Protein AF-A0A5A8AIT2-F1 (afdb_monomer)

Secondary structure (DSSP, 8-state):
------------------------------------PPTT-S-EEEEEEETTEEEEEEEEEEEEETTEEEEEEEEEEEETTEEEEEEEEEEEEEE-TTS-EEEEEETT----HHHHS-HHHHHHHHHHHHHHHHHHHHHTSPPPTTTTSSSS--

Foldseek 3Di:
DDDDDDDDDDPPDDPPPPPPPPPDPPPCLPDPPDPWDAFQDQDKDKDAPDDQKIKIWGWGTWDDRPQKIKTKTFIFITGNNHTPDTDIWIKIFGADPVQQTDFIDTPPDPDTCCPPPDPRSNVVVRVSSVSNVVVVVVVPDDPDPVVVPPPPDD

Sequence (154 aa):
MKKYITGCLLIIIGCFNTPLRSMNKNNDWRIMVGKEGIAGGYGSFVLSCGSGCAISYTAEKVQRSLPRITVTFKVEMYLDGQLSDTYYETYVFSYDTAGRIRNIYPKGKSEDVLKNGLPATQKSFRDFADELVKKDKNSRKPPNQNDLKSKNSF

Structure (mmCIF, N/CA/C/O backbone):
data_AF-A0A5A8AIT2-F1
#
_entry.id   AF-A0A5A8AIT2-F1
#
loop_
_atom_site.group_PDB
_atom_site.id
_atom_site.type_symbol
_atom_site.label_atom_id
_atom_site.label_alt_id
_atom_site.label_comp_id
_atom_site.label_asym_id
_atom_site.label_entity_id
_atom_site.label_seq_id
_atom_site.pdbx_PDB_ins_code
_atom_site.Cartn_x
_atom_site.Cartn_y
_atom_site.Cartn_z
_atom_site.occupancy
_atom_site.B_iso_or_equiv
_atom_site.auth_seq_id
_atom_site.auth_comp_id
_atom_site.auth_asym_id
_atom_site.auth_atom_id
_atom_site.pdbx_PDB_model_num
ATOM 1 N N . MET A 1 1 ? -76.410 18.737 41.632 1.00 43.62 1 MET A N 1
ATOM 2 C CA . MET A 1 1 ? -76.822 17.642 40.726 1.00 43.62 1 MET A CA 1
ATOM 3 C C . MET A 1 1 ? -75.700 17.336 39.745 1.00 43.62 1 MET A C 1
ATOM 5 O O . MET A 1 1 ? -75.408 18.187 38.920 1.00 43.62 1 MET A O 1
ATOM 9 N N . LYS A 1 2 ? -75.096 16.148 39.880 1.00 43.09 2 LYS A N 1
ATOM 10 C CA . LYS A 1 2 ? -74.491 15.250 38.868 1.00 43.09 2 LYS A CA 1
ATOM 11 C C . LYS A 1 2 ? -73.334 14.483 39.523 1.00 43.09 2 LYS A C 1
ATOM 13 O O . LYS A 1 2 ? -72.384 15.071 40.022 1.00 43.09 2 LYS A O 1
ATOM 18 N N . LYS A 1 3 ? -73.532 13.166 39.593 1.00 45.72 3 LYS A N 1
ATOM 19 C CA . LYS A 1 3 ? -72.671 12.125 40.163 1.00 45.72 3 LYS A CA 1
ATOM 20 C C . LYS A 1 3 ? -71.793 11.546 39.046 1.00 45.72 3 LYS A C 1
ATOM 22 O O . LYS A 1 3 ? -72.334 11.324 37.971 1.00 45.72 3 LYS A O 1
ATOM 27 N N . TYR A 1 4 ? -70.536 11.215 39.340 1.00 47.69 4 TYR A N 1
ATOM 28 C CA . TYR A 1 4 ? -69.700 10.205 38.659 1.00 47.69 4 TYR A CA 1
ATOM 29 C C . TYR A 1 4 ? -68.707 9.726 39.740 1.00 47.69 4 TYR A C 1
ATOM 31 O O . TYR A 1 4 ? -67.972 10.550 40.268 1.00 47.69 4 TYR A O 1
ATOM 39 N N . ILE A 1 5 ? -68.830 8.559 40.384 1.00 51.38 5 ILE A N 1
ATOM 40 C CA . ILE A 1 5 ? -68.778 7.148 39.944 1.00 51.38 5 ILE A CA 1
ATOM 41 C C . ILE A 1 5 ? -67.437 6.775 39.292 1.00 51.38 5 ILE A C 1
ATOM 43 O O . ILE A 1 5 ? -67.241 6.949 38.098 1.00 51.38 5 ILE A O 1
ATOM 47 N N . THR A 1 6 ? -66.572 6.238 40.160 1.00 48.91 6 THR A N 1
ATOM 48 C CA . THR A 1 6 ? -65.880 4.943 40.047 1.00 48.91 6 THR A CA 1
ATOM 49 C C . THR A 1 6 ? -64.960 4.704 38.854 1.00 48.91 6 THR A C 1
ATOM 51 O O . THR A 1 6 ? -65.398 4.543 37.722 1.00 48.91 6 THR A O 1
ATOM 54 N N . GLY A 1 7 ? -63.677 4.508 39.164 1.00 46.47 7 GLY A N 1
ATOM 55 C CA . GLY A 1 7 ? -62.717 3.936 38.227 1.00 46.47 7 GLY A CA 1
ATOM 56 C C . GLY A 1 7 ? -61.301 3.870 38.777 1.00 46.47 7 GLY A C 1
ATOM 57 O O . GLY A 1 7 ? -60.386 4.415 38.175 1.00 46.47 7 GLY A O 1
ATOM 58 N N . CYS A 1 8 ? -61.113 3.236 39.936 1.00 48.12 8 CYS A N 1
ATOM 59 C CA . CYS A 1 8 ? -59.790 2.807 40.371 1.00 48.12 8 CYS A CA 1
ATOM 60 C C . CYS A 1 8 ? -59.394 1.591 39.521 1.00 48.12 8 CYS A C 1
ATOM 62 O O . CYS A 1 8 ? -60.012 0.537 39.647 1.00 48.12 8 CYS A O 1
ATOM 64 N N . LEU A 1 9 ? -58.378 1.722 38.670 1.00 47.19 9 LEU A N 1
ATOM 65 C CA . LEU A 1 9 ? -57.562 0.576 38.289 1.00 47.19 9 LEU A CA 1
ATOM 66 C C . LEU A 1 9 ? -56.102 1.012 38.207 1.00 47.19 9 LEU A C 1
ATOM 68 O O . LEU A 1 9 ? -55.608 1.516 37.202 1.00 47.19 9 LEU A O 1
ATOM 72 N N . LEU A 1 10 ? -55.439 0.820 39.342 1.00 44.62 10 LEU A N 1
ATOM 73 C CA . LEU A 1 10 ? -53.999 0.716 39.473 1.00 44.62 10 LEU A CA 1
ATOM 74 C C . LEU A 1 10 ? -53.503 -0.416 38.562 1.00 44.62 10 LEU A C 1
ATOM 76 O O . LEU A 1 10 ? -53.581 -1.584 38.933 1.00 44.62 10 LEU A O 1
ATOM 80 N N . ILE A 1 11 ? -52.964 -0.084 37.389 1.00 51.22 11 ILE A N 1
ATOM 81 C CA . ILE A 1 11 ? -52.030 -0.979 36.698 1.00 51.22 11 ILE A CA 1
ATOM 82 C C . ILE A 1 11 ? -50.632 -0.577 37.157 1.00 51.22 11 ILE A C 1
ATOM 84 O O . ILE A 1 11 ? -49.919 0.190 36.516 1.00 51.22 11 ILE A O 1
ATOM 88 N N . ILE A 1 12 ? -50.270 -1.079 38.335 1.00 49.84 12 ILE A N 1
ATOM 89 C CA . ILE A 1 12 ? -48.879 -1.246 38.735 1.00 49.84 12 ILE A CA 1
ATOM 90 C C . ILE A 1 12 ? -48.479 -2.600 38.158 1.00 49.84 12 ILE A C 1
ATOM 92 O O . ILE A 1 12 ? -48.890 -3.608 38.707 1.00 49.84 12 ILE A O 1
ATOM 96 N N . ILE A 1 13 ? -47.736 -2.634 37.053 1.00 57.59 13 ILE A N 1
ATOM 97 C CA . ILE A 1 13 ? -46.772 -3.698 36.729 1.00 57.59 13 ILE A CA 1
ATOM 98 C C . ILE A 1 13 ? -45.744 -3.077 35.774 1.00 57.59 13 ILE A C 1
ATOM 100 O O . ILE A 1 13 ? -46.000 -2.856 34.595 1.00 57.59 13 ILE A O 1
ATOM 104 N N . GLY A 1 14 ? -44.567 -2.801 36.334 1.00 44.53 14 GLY A N 1
ATOM 105 C CA . GLY A 1 14 ? -43.286 -3.016 35.671 1.00 44.53 14 GLY A CA 1
ATOM 106 C C . GLY A 1 14 ? -42.876 -2.045 34.568 1.00 44.53 14 GLY A C 1
ATOM 107 O O . GLY A 1 14 ? -42.824 -2.426 33.402 1.00 44.53 14 GLY A O 1
ATOM 108 N N . CYS A 1 15 ? -42.342 -0.880 34.954 1.00 36.72 15 CYS A N 1
ATOM 109 C CA . CYS A 1 15 ? -41.124 -0.409 34.292 1.00 36.72 15 CYS A CA 1
ATOM 110 C C . CYS A 1 15 ? -40.063 -1.498 34.494 1.00 36.72 15 CYS A C 1
ATOM 112 O O . CYS A 1 15 ? -39.424 -1.562 35.546 1.00 36.72 15 CYS A O 1
ATOM 114 N N . PHE A 1 16 ? -39.913 -2.391 33.514 1.00 39.69 16 PHE A N 1
ATOM 115 C CA . PHE A 1 16 ? -38.754 -3.266 33.425 1.00 39.69 16 PHE A CA 1
ATOM 116 C C . PHE A 1 16 ? -37.538 -2.371 33.167 1.00 39.69 16 PHE A C 1
ATOM 118 O O . PHE A 1 16 ? -37.131 -2.117 32.036 1.00 39.69 16 PHE A O 1
ATOM 125 N N . ASN A 1 17 ? -36.969 -1.875 34.264 1.00 45.34 17 ASN A N 1
ATOM 126 C CA . ASN A 1 17 ? -35.583 -1.458 34.355 1.00 45.34 17 ASN A CA 1
ATOM 127 C C . ASN A 1 17 ? -34.718 -2.701 34.129 1.00 45.34 17 ASN A C 1
ATOM 129 O O . ASN A 1 17 ? -34.140 -3.261 35.056 1.00 45.34 17 ASN A O 1
ATOM 133 N N . THR A 1 18 ? -34.619 -3.148 32.880 1.00 50.72 18 THR A N 1
ATOM 134 C CA . THR A 1 18 ? -33.375 -3.773 32.460 1.00 50.72 18 THR A CA 1
ATOM 135 C C . THR A 1 18 ? -32.378 -2.633 32.312 1.00 50.72 18 THR A C 1
ATOM 137 O O . THR A 1 18 ? -32.604 -1.763 31.462 1.00 50.72 18 THR A O 1
ATOM 140 N N . PRO A 1 19 ? -31.277 -2.585 33.081 1.00 42.81 19 PRO A N 1
ATOM 141 C CA . PRO A 1 19 ? -30.144 -1.811 32.618 1.00 42.81 19 PRO A CA 1
ATOM 142 C C . PRO A 1 19 ? -29.846 -2.301 31.203 1.00 42.81 19 PRO A C 1
ATOM 144 O O . PRO A 1 19 ? -29.722 -3.509 30.978 1.00 42.81 19 PRO A O 1
ATOM 147 N N . LEU A 1 20 ? -29.777 -1.361 30.255 1.00 31.14 20 LEU A N 1
ATOM 148 C CA . LEU A 1 20 ? -29.028 -1.528 29.018 1.00 31.14 20 LEU A CA 1
ATOM 149 C C . LEU A 1 20 ? -27.768 -2.286 29.414 1.00 31.14 20 LEU A C 1
ATOM 151 O O . LEU A 1 20 ? -26.896 -1.732 30.089 1.00 31.14 20 LEU A O 1
ATOM 155 N N . ARG A 1 21 ? -27.717 -3.580 29.083 1.00 30.28 21 ARG A N 1
ATOM 156 C CA . ARG A 1 21 ? -26.515 -4.372 29.256 1.00 30.28 21 ARG A CA 1
ATOM 157 C C . ARG A 1 21 ? -25.546 -3.758 28.271 1.00 30.28 21 ARG A C 1
ATOM 159 O O . ARG A 1 21 ? -25.551 -4.080 27.089 1.00 30.28 21 ARG A O 1
ATOM 166 N N . SER A 1 22 ? -24.805 -2.782 28.785 1.00 28.95 22 SER A N 1
ATOM 167 C CA . SER A 1 22 ? -23.614 -2.213 28.205 1.00 28.95 22 SER A CA 1
ATOM 168 C C . SER A 1 22 ? -22.789 -3.403 27.749 1.00 28.95 22 SER A C 1
ATOM 170 O O . SER A 1 22 ? -22.204 -4.127 28.557 1.00 28.95 22 SER A O 1
ATOM 172 N N . MET A 1 23 ? -22.844 -3.688 26.449 1.00 31.12 23 MET A N 1
ATOM 173 C CA . MET A 1 23 ? -21.856 -4.543 25.831 1.00 31.12 23 MET A CA 1
ATOM 174 C C . MET A 1 23 ? -20.545 -3.792 25.998 1.00 31.12 23 MET A C 1
ATOM 176 O O . MET A 1 23 ? -20.321 -2.759 25.371 1.00 31.12 23 MET A O 1
ATOM 180 N N . ASN A 1 24 ? -19.780 -4.297 26.960 1.00 36.94 24 ASN A N 1
ATOM 181 C CA . ASN A 1 24 ? -18.419 -3.968 27.329 1.00 36.94 24 ASN A CA 1
ATOM 182 C C . ASN A 1 24 ? -17.664 -3.248 26.198 1.00 36.94 24 ASN A C 1
ATOM 184 O O . ASN A 1 24 ? -17.131 -3.874 25.284 1.00 36.94 24 ASN A O 1
ATOM 188 N N . LYS A 1 25 ? -17.646 -1.912 26.264 1.00 40.50 25 LYS A N 1
ATOM 189 C CA . LYS A 1 25 ? -16.830 -1.047 25.410 1.00 40.50 25 LYS A CA 1
ATOM 190 C C . LYS A 1 25 ? -15.410 -0.975 25.971 1.00 40.50 25 LYS A C 1
ATOM 192 O O . LYS A 1 25 ? -14.944 0.108 26.293 1.00 40.50 25 LYS A O 1
ATOM 197 N N . ASN A 1 26 ? -14.718 -2.106 26.053 1.00 42.75 26 ASN A N 1
ATOM 198 C CA . ASN A 1 26 ? -13.286 -2.125 26.348 1.00 42.75 26 ASN A CA 1
ATOM 199 C C . ASN A 1 26 ? -12.507 -2.640 25.138 1.00 42.75 26 ASN A C 1
ATOM 201 O O . ASN A 1 26 ? -11.753 -3.604 25.219 1.00 42.75 26 ASN A O 1
ATOM 205 N N . ASN A 1 27 ? -12.663 -1.946 24.011 1.00 54.91 27 ASN A N 1
ATOM 206 C CA . ASN A 1 27 ? -11.589 -1.863 23.030 1.00 54.91 27 ASN A CA 1
ATOM 207 C C . ASN A 1 27 ? -11.125 -0.414 23.104 1.00 54.91 27 ASN A C 1
ATOM 209 O O . ASN A 1 27 ? -11.524 0.417 22.288 1.00 54.91 27 ASN A O 1
ATOM 213 N N . ASP A 1 28 ? -10.363 -0.085 24.141 1.00 38.53 28 ASP A N 1
ATOM 214 C CA . ASP A 1 28 ? -9.676 1.193 24.161 1.00 38.53 28 ASP A CA 1
ATOM 215 C C . ASP A 1 28 ? -8.550 1.131 23.120 1.00 38.53 28 ASP A C 1
ATOM 217 O O . ASP A 1 28 ? -7.467 0.602 23.349 1.00 38.53 28 ASP A O 1
ATOM 221 N N . TRP A 1 29 ? -8.866 1.566 21.901 1.00 47.56 29 TRP A N 1
ATOM 222 C CA . TRP A 1 29 ? -7.920 1.713 20.794 1.00 47.56 29 TRP A CA 1
ATOM 223 C C . TRP A 1 29 ? -7.163 3.045 20.878 1.00 47.56 29 TRP A C 1
ATOM 225 O O . TRP A 1 29 ? -6.344 3.353 20.009 1.00 47.56 29 TRP A O 1
ATOM 235 N N . ARG A 1 30 ? -7.416 3.847 21.920 1.00 35.66 30 ARG A N 1
ATOM 236 C CA . ARG A 1 30 ? -6.788 5.146 22.131 1.00 35.66 30 ARG A CA 1
ATOM 237 C C . ARG A 1 30 ? -5.587 4.957 23.045 1.00 35.66 30 ARG A C 1
ATOM 239 O O . ARG A 1 30 ? -5.662 5.249 24.221 1.00 35.66 30 ARG A O 1
ATOM 246 N N . ILE A 1 31 ? -4.500 4.441 22.476 1.00 41.34 31 ILE A N 1
ATOM 247 C CA . ILE A 1 31 ? -3.085 4.773 22.742 1.00 41.34 31 ILE A CA 1
ATOM 248 C C . ILE A 1 31 ? -2.265 3.690 22.023 1.00 41.34 31 ILE A C 1
ATOM 250 O O . ILE A 1 31 ? -1.835 2.689 22.581 1.00 41.34 31 ILE A O 1
ATOM 254 N N . MET A 1 32 ? -2.058 3.879 20.723 1.00 40.56 32 MET A N 1
ATOM 255 C CA . MET A 1 32 ? -0.874 3.350 20.046 1.00 40.56 32 MET A CA 1
ATOM 256 C C . MET A 1 32 ? -0.229 4.525 19.325 1.00 40.56 32 MET A C 1
ATOM 258 O O . MET A 1 32 ? -0.339 4.695 18.113 1.00 40.56 32 MET A O 1
ATOM 262 N N . VAL A 1 33 ? 0.375 5.406 20.121 1.00 42.19 33 VAL A N 1
ATOM 263 C CA . VAL A 1 33 ? 1.270 6.439 19.608 1.00 42.19 33 VAL A CA 1
ATOM 264 C C . VAL A 1 33 ? 2.491 5.718 19.042 1.00 42.19 33 VAL A C 1
ATOM 266 O O . VAL A 1 33 ? 3.266 5.120 19.778 1.00 42.19 33 VAL A O 1
ATOM 269 N N . GLY A 1 34 ? 2.580 5.719 17.711 1.00 42.16 34 GLY A N 1
ATOM 270 C CA . GLY A 1 34 ? 3.806 5.598 16.926 1.00 42.16 34 GLY A CA 1
ATOM 271 C C . GLY A 1 34 ? 4.827 4.560 17.384 1.00 42.16 34 GLY A C 1
ATOM 272 O O . GLY A 1 34 ? 5.916 4.933 17.803 1.00 42.16 34 GLY A O 1
ATOM 273 N N . LYS A 1 35 ? 4.553 3.263 17.194 1.00 42.91 35 LYS A N 1
ATOM 274 C CA . LYS A 1 35 ? 5.666 2.321 17.016 1.00 42.91 35 LYS A CA 1
ATOM 275 C C . LYS A 1 35 ? 6.124 2.435 15.568 1.00 42.91 35 LYS A C 1
ATOM 277 O O . LYS A 1 35 ? 5.518 1.846 14.674 1.00 42.91 35 LYS A O 1
ATOM 282 N N . GLU A 1 36 ? 7.125 3.279 15.343 1.00 46.03 36 GLU A N 1
ATOM 283 C CA . GLU A 1 36 ? 7.818 3.376 14.065 1.00 46.03 36 GLU A CA 1
ATOM 284 C C . GLU A 1 36 ? 8.427 2.009 13.752 1.00 46.03 36 GLU A C 1
ATOM 286 O O . GLU A 1 36 ? 9.253 1.474 14.489 1.00 46.03 36 GLU A O 1
ATOM 291 N N . GLY A 1 37 ? 7.871 1.378 12.726 1.00 45.50 37 GLY A N 1
ATOM 292 C CA . GLY A 1 37 ? 8.236 0.039 12.322 1.00 45.50 37 GLY A CA 1
ATOM 293 C C . GLY A 1 37 ? 9.572 -0.008 11.603 1.00 45.50 37 GLY A C 1
ATOM 294 O O . GLY A 1 37 ? 9.825 0.825 10.741 1.00 45.50 37 GLY A O 1
ATOM 295 N N . ILE A 1 38 ? 10.388 -1.004 11.937 1.00 43.38 38 ILE A N 1
ATOM 296 C CA . ILE A 1 38 ? 11.658 -1.305 11.273 1.00 43.38 38 ILE A CA 1
ATOM 297 C C . ILE A 1 38 ? 11.353 -1.686 9.816 1.00 43.38 38 ILE A C 1
ATOM 299 O O . ILE A 1 38 ? 10.513 -2.561 9.573 1.00 43.38 38 ILE A O 1
ATOM 303 N N . ALA A 1 39 ? 12.005 -1.017 8.863 1.00 44.91 39 ALA A N 1
ATOM 304 C CA . ALA A 1 39 ? 11.859 -1.295 7.439 1.00 44.91 39 ALA A CA 1
ATOM 305 C C . ALA A 1 39 ? 12.180 -2.764 7.133 1.00 44.91 39 ALA A C 1
ATOM 307 O O . ALA A 1 39 ? 13.227 -3.268 7.531 1.00 44.91 39 ALA A O 1
ATOM 308 N N . GLY A 1 40 ? 11.244 -3.460 6.474 1.00 50.28 40 GLY A N 1
ATOM 309 C CA . GLY A 1 40 ? 11.434 -4.832 5.979 1.00 50.28 40 GLY A CA 1
ATOM 310 C C . GLY A 1 40 ? 10.593 -5.942 6.629 1.00 50.28 40 GLY A C 1
ATOM 311 O O . GLY A 1 40 ? 10.658 -7.078 6.174 1.00 50.28 40 GLY A O 1
ATOM 312 N N . GLY A 1 41 ? 9.770 -5.668 7.653 1.00 65.44 41 GLY A N 1
ATOM 313 C CA . GLY A 1 41 ? 9.008 -6.719 8.368 1.00 65.44 41 GLY A CA 1
ATOM 314 C C . GLY A 1 41 ? 7.508 -6.841 8.043 1.00 65.44 41 GLY A C 1
ATOM 315 O O . GLY A 1 41 ? 6.820 -7.730 8.558 1.00 65.44 41 GLY A O 1
ATOM 316 N N . TYR A 1 42 ? 6.946 -5.932 7.243 1.00 78.06 42 TYR A N 1
ATOM 317 C CA . TYR A 1 42 ? 5.487 -5.779 7.154 1.00 78.06 42 TYR A CA 1
ATOM 318 C C . TYR A 1 42 ? 4.823 -6.576 6.033 1.00 78.06 42 TYR A C 1
ATOM 320 O O . TYR A 1 42 ? 3.634 -6.871 6.154 1.00 78.06 42 TYR A O 1
ATOM 328 N N . GLY A 1 43 ? 5.601 -7.059 5.066 1.00 89.12 43 GLY A N 1
ATOM 329 C CA . GLY A 1 43 ? 5.140 -7.841 3.920 1.00 89.12 43 GLY A CA 1
ATOM 330 C C . GLY A 1 43 ? 5.384 -7.108 2.605 1.00 89.12 43 GLY A C 1
ATOM 331 O O . GLY A 1 43 ? 5.715 -5.919 2.590 1.00 89.12 43 GLY A O 1
ATOM 332 N N . SER A 1 44 ? 5.213 -7.832 1.509 1.00 94.62 44 SER A N 1
ATOM 333 C CA . SER A 1 44 ? 5.302 -7.306 0.154 1.00 94.62 44 SER A CA 1
ATOM 334 C C . SER A 1 44 ? 4.319 -8.035 -0.754 1.00 94.62 44 SER A C 1
ATOM 336 O O . SER A 1 44 ? 3.854 -9.130 -0.433 1.00 94.62 44 SER A O 1
ATOM 338 N N . PHE A 1 45 ? 3.979 -7.417 -1.879 1.00 96.12 45 PHE A N 1
ATOM 339 C CA . PHE A 1 45 ? 3.195 -8.052 -2.933 1.00 96.12 45 PHE A CA 1
ATOM 340 C C . PHE A 1 45 ? 3.623 -7.526 -4.301 1.00 96.12 45 PHE A C 1
ATOM 342 O O . PHE A 1 45 ? 4.173 -6.433 -4.412 1.00 96.12 45 PHE A O 1
ATOM 349 N N . VAL A 1 46 ? 3.352 -8.305 -5.346 1.00 95.38 46 VAL A N 1
ATOM 350 C CA . VAL A 1 46 ? 3.677 -7.951 -6.731 1.00 95.38 46 VAL A CA 1
ATOM 351 C C . VAL A 1 46 ? 2.393 -7.845 -7.540 1.00 95.38 46 VAL A C 1
ATOM 353 O O . VAL A 1 46 ? 1.490 -8.674 -7.412 1.00 95.38 46 VAL A O 1
ATOM 356 N N . LEU A 1 47 ? 2.314 -6.821 -8.380 1.00 94.62 47 LEU A N 1
ATOM 357 C CA . LEU A 1 47 ? 1.281 -6.649 -9.390 1.00 94.62 47 LEU A CA 1
ATOM 358 C C . LEU A 1 47 ? 1.903 -6.867 -10.766 1.00 94.62 47 LEU A C 1
ATOM 360 O O . LEU A 1 47 ? 2.887 -6.217 -11.103 1.00 94.62 47 LEU A O 1
ATOM 364 N N . SER A 1 48 ? 1.323 -7.753 -11.574 1.00 90.56 48 SER A N 1
ATOM 365 C CA . SER A 1 48 ? 1.651 -7.804 -13.000 1.00 90.56 48 SER A CA 1
ATOM 366 C C . SER A 1 48 ? 0.844 -6.739 -13.740 1.00 90.56 48 SER A C 1
ATOM 368 O O . SER A 1 48 ? -0.369 -6.639 -13.549 1.00 90.56 48 SER A O 1
ATOM 370 N N . CYS A 1 49 ? 1.520 -5.952 -14.575 1.00 85.00 49 CYS A N 1
ATOM 371 C CA . CYS A 1 49 ? 0.922 -4.916 -15.423 1.00 85.00 49 CYS A CA 1
ATOM 372 C C . CYS A 1 49 ? 0.863 -5.310 -16.910 1.00 85.00 49 CYS A C 1
ATOM 374 O O . CYS A 1 49 ? 0.506 -4.480 -17.740 1.00 85.00 49 CYS A O 1
ATOM 376 N N . GLY A 1 50 ? 1.170 -6.569 -17.253 1.00 84.19 50 GLY A N 1
ATOM 377 C CA . GLY A 1 50 ? 1.138 -7.087 -18.626 1.00 84.19 50 GLY A CA 1
ATOM 378 C C . GLY A 1 50 ? 2.442 -7.770 -19.039 1.00 84.19 50 GLY A C 1
ATOM 379 O O . GLY A 1 50 ? 3.287 -8.073 -18.197 1.00 84.19 50 GLY A O 1
ATOM 380 N N . SER A 1 51 ? 2.599 -8.033 -20.340 1.00 83.75 51 SER A N 1
ATOM 381 C CA . SER A 1 51 ? 3.778 -8.694 -20.916 1.00 83.75 51 SER A CA 1
ATOM 382 C C . SER A 1 51 ? 5.065 -7.956 -20.537 1.00 83.75 51 SER A C 1
ATOM 384 O O . SER A 1 51 ? 5.291 -6.844 -21.002 1.00 83.75 51 SER A O 1
ATOM 386 N N . GLY A 1 52 ? 5.869 -8.568 -19.665 1.00 89.31 52 GLY A N 1
ATOM 387 C CA . GLY A 1 52 ? 7.155 -8.030 -19.208 1.00 89.31 52 GLY A CA 1
ATOM 388 C C . GLY A 1 52 ? 7.073 -6.997 -18.079 1.00 89.31 52 GLY A C 1
ATOM 389 O O . GLY A 1 52 ? 8.109 -6.618 -17.549 1.00 89.31 52 GLY A O 1
ATOM 390 N N . CYS A 1 53 ? 5.879 -6.568 -17.661 1.00 92.19 53 CYS A N 1
ATOM 391 C CA . CYS A 1 53 ? 5.713 -5.507 -16.667 1.00 92.19 53 CYS A CA 1
ATOM 392 C C . CYS A 1 53 ? 5.311 -6.072 -15.296 1.00 92.19 53 CYS A C 1
ATOM 394 O O . CYS A 1 53 ? 4.294 -6.770 -15.166 1.00 92.19 53 CYS A O 1
ATOM 396 N N . ALA A 1 54 ? 6.073 -5.730 -14.256 1.00 95.25 54 ALA A N 1
ATOM 397 C CA . ALA A 1 54 ? 5.748 -6.047 -12.868 1.00 95.25 54 ALA A CA 1
ATOM 398 C C . ALA A 1 54 ? 6.047 -4.869 -11.935 1.00 95.25 54 ALA A C 1
ATOM 400 O O . ALA A 1 54 ? 7.012 -4.141 -12.128 1.00 95.25 54 ALA A O 1
ATOM 401 N N . ILE A 1 55 ? 5.235 -4.700 -10.895 1.00 96.62 55 ILE A N 1
ATOM 402 C CA . ILE A 1 55 ? 5.421 -3.676 -9.867 1.00 96.62 55 ILE A CA 1
ATOM 403 C C . ILE A 1 55 ? 5.414 -4.364 -8.508 1.00 96.62 55 ILE A C 1
ATOM 405 O O . ILE A 1 55 ? 4.417 -4.974 -8.118 1.00 96.62 55 ILE A O 1
ATOM 409 N N . SER A 1 56 ? 6.526 -4.278 -7.791 1.00 96.75 56 SER A N 1
ATOM 410 C CA . SER A 1 56 ? 6.668 -4.782 -6.429 1.00 96.75 56 SER A CA 1
ATOM 411 C C . SER A 1 56 ? 6.375 -3.671 -5.432 1.00 96.75 56 SER A C 1
ATOM 413 O O . SER A 1 56 ? 6.898 -2.567 -5.552 1.00 96.75 56 SER A O 1
ATOM 415 N N . TYR A 1 57 ? 5.559 -3.974 -4.430 1.00 97.19 57 TYR A N 1
ATOM 416 C CA . TYR A 1 57 ? 5.271 -3.108 -3.296 1.00 97.19 57 TYR A CA 1
ATOM 417 C C . TYR A 1 57 ? 5.844 -3.756 -2.045 1.00 97.19 57 TYR A C 1
ATOM 419 O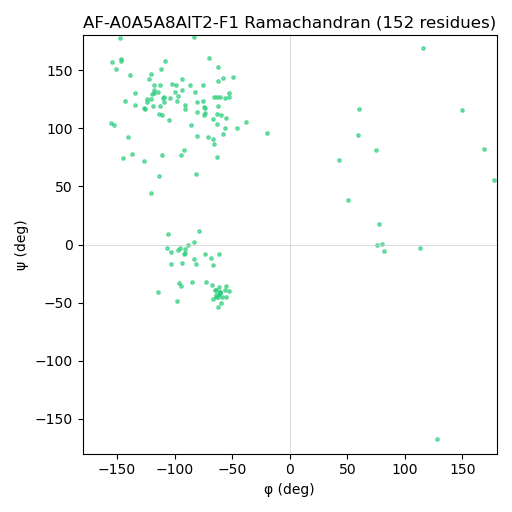 O . TYR A 1 57 ? 5.333 -4.774 -1.582 1.00 97.19 57 TYR A O 1
ATOM 427 N N . THR A 1 58 ? 6.872 -3.146 -1.462 1.00 96.81 58 THR A N 1
ATOM 428 C CA . THR A 1 58 ? 7.488 -3.608 -0.214 1.00 96.81 58 THR A CA 1
ATOM 429 C C . THR A 1 58 ? 7.221 -2.604 0.893 1.00 96.81 58 THR A C 1
ATOM 431 O O . THR A 1 58 ? 7.604 -1.441 0.797 1.00 96.81 58 THR A O 1
ATOM 434 N N . ALA A 1 59 ? 6.535 -3.027 1.955 1.00 96.06 59 ALA A N 1
ATOM 435 C CA . ALA A 1 59 ? 6.178 -2.128 3.045 1.00 96.06 59 ALA A CA 1
ATOM 436 C C . ALA A 1 59 ? 7.398 -1.811 3.926 1.00 96.06 59 ALA A C 1
ATOM 438 O O . ALA A 1 59 ? 7.883 -2.664 4.675 1.00 96.06 59 ALA A O 1
ATOM 439 N N . GLU A 1 60 ? 7.854 -0.560 3.881 1.00 93.94 60 GLU A N 1
ATOM 440 C CA . GLU A 1 60 ? 8.989 -0.085 4.678 1.00 93.94 60 GLU A CA 1
ATOM 441 C C . GLU A 1 60 ? 8.552 0.557 5.990 1.00 93.94 60 GLU A C 1
ATOM 443 O O . GLU A 1 60 ? 9.199 0.385 7.017 1.00 93.94 60 GLU A O 1
ATOM 448 N N . LYS A 1 61 ? 7.425 1.268 6.003 1.00 93.00 61 LYS A N 1
ATOM 449 C CA . LYS A 1 61 ? 6.957 1.942 7.216 1.00 93.00 61 LYS A CA 1
ATOM 450 C C . LYS A 1 61 ? 5.484 1.695 7.421 1.00 93.00 61 LYS A C 1
ATOM 452 O O . LYS A 1 61 ? 4.685 1.927 6.523 1.00 93.00 61 LYS A O 1
ATOM 457 N N . VAL A 1 62 ? 5.113 1.276 8.626 1.00 92.69 62 VAL A N 1
ATOM 458 C CA . VAL A 1 62 ? 3.713 1.106 9.021 1.00 92.69 62 VAL A CA 1
ATOM 459 C C . VAL A 1 62 ? 3.454 1.903 10.289 1.00 92.69 62 VAL A C 1
ATOM 461 O O . VAL A 1 62 ? 4.007 1.606 11.344 1.00 92.69 62 VAL A O 1
ATOM 464 N N . GLN A 1 63 ? 2.576 2.897 10.194 1.00 92.81 63 GLN A N 1
ATOM 465 C CA . GLN A 1 63 ? 2.072 3.674 11.321 1.00 92.81 63 GLN A CA 1
ATOM 466 C C . GLN A 1 63 ? 0.648 3.214 11.628 1.00 92.81 63 GLN A C 1
ATOM 468 O O . GLN A 1 63 ? -0.289 3.476 10.870 1.00 92.81 63 GLN A O 1
ATOM 473 N N . ARG A 1 64 ? 0.482 2.493 12.737 1.00 89.38 64 ARG A N 1
ATOM 474 C CA . ARG A 1 64 ? -0.820 1.962 13.154 1.00 89.38 64 ARG A CA 1
ATOM 475 C C . ARG A 1 64 ? -1.522 2.959 14.069 1.00 89.38 64 ARG A C 1
ATOM 477 O O . ARG A 1 64 ? -1.042 3.221 15.163 1.00 89.38 64 ARG A O 1
ATOM 484 N N . SER A 1 65 ? -2.664 3.482 13.630 1.00 87.31 65 SER A N 1
ATOM 485 C CA . SER A 1 65 ? -3.540 4.341 14.431 1.00 87.31 65 SER A CA 1
ATOM 486 C C . SER A 1 65 ? -4.995 4.061 14.060 1.00 87.31 65 SER A C 1
ATOM 488 O O . SER A 1 65 ? -5.627 4.808 13.309 1.00 87.31 65 SER A O 1
ATOM 490 N N . LEU A 1 66 ? -5.507 2.910 14.521 1.00 85.25 66 LEU A N 1
ATOM 491 C CA . LEU A 1 66 ? -6.861 2.462 14.187 1.00 85.25 66 LEU A CA 1
ATOM 492 C C . LEU A 1 66 ? -7.882 3.595 14.409 1.00 85.25 66 LEU A C 1
ATOM 494 O O . LEU A 1 66 ? -7.701 4.388 15.323 1.00 85.25 66 LEU A O 1
ATOM 498 N N . PRO A 1 67 ? -8.924 3.712 13.570 1.00 92.06 67 PRO A N 1
ATOM 499 C CA . PRO A 1 67 ? -9.273 2.822 12.462 1.00 92.06 67 PRO A CA 1
ATOM 500 C C . PRO A 1 67 ? -8.434 3.042 11.189 1.00 92.06 67 PRO A C 1
ATOM 502 O O . PRO A 1 67 ? -8.793 2.524 10.135 1.00 92.06 67 PRO A O 1
ATOM 505 N N . ARG A 1 68 ? -7.338 3.810 11.247 1.00 94.56 68 ARG A N 1
ATOM 506 C CA . ARG A 1 68 ? -6.466 4.095 10.104 1.00 94.56 68 ARG A CA 1
ATOM 507 C C . ARG A 1 68 ? -5.080 3.464 10.260 1.00 94.56 68 ARG A C 1
ATOM 509 O O . ARG A 1 68 ? -4.457 3.492 11.313 1.00 94.56 68 ARG A O 1
ATOM 516 N N . ILE A 1 69 ? -4.554 2.888 9.1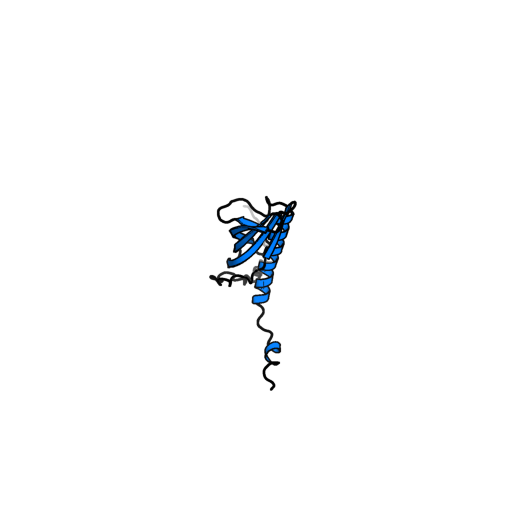94 1.00 94.81 69 ILE A N 1
ATOM 517 C CA . ILE A 1 69 ? -3.161 2.442 9.150 1.00 94.81 69 ILE A CA 1
ATOM 518 C C . ILE A 1 69 ? -2.516 3.117 7.954 1.00 94.81 69 ILE A C 1
ATOM 520 O O . ILE A 1 69 ? -2.997 2.982 6.833 1.00 94.81 69 ILE A O 1
ATOM 524 N N . THR A 1 70 ? -1.441 3.853 8.197 1.00 96.44 70 THR A N 1
ATOM 525 C CA . THR A 1 70 ? -0.661 4.479 7.131 1.00 96.44 70 THR A CA 1
ATOM 526 C C . THR A 1 70 ? 0.524 3.584 6.816 1.00 96.44 70 THR A C 1
ATOM 528 O O . THR A 1 70 ? 1.269 3.210 7.722 1.00 96.44 70 THR A O 1
ATOM 531 N N . VAL A 1 71 ? 0.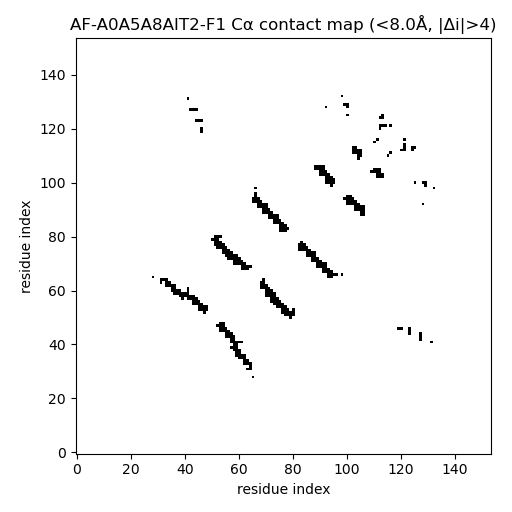698 3.240 5.544 1.00 96.44 71 VAL A N 1
ATOM 532 C CA . VAL A 1 71 ? 1.801 2.400 5.075 1.00 96.44 71 VAL A CA 1
ATOM 533 C C . VAL A 1 71 ? 2.563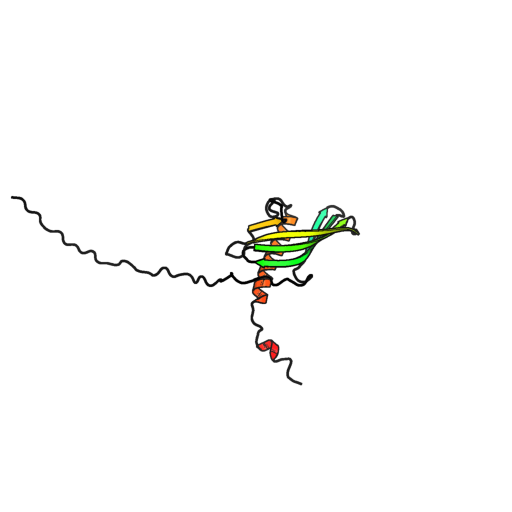 3.131 3.989 1.00 96.44 71 VAL A C 1
ATOM 535 O O . VAL A 1 71 ? 1.964 3.552 3.004 1.00 96.44 71 VAL A O 1
ATOM 538 N N . THR A 1 72 ? 3.870 3.271 4.165 1.00 97.56 72 THR A N 1
ATOM 539 C CA . THR A 1 72 ? 4.781 3.709 3.110 1.00 97.56 72 THR A CA 1
ATOM 540 C C . THR A 1 72 ? 5.435 2.481 2.492 1.00 97.56 72 THR A C 1
ATOM 542 O O . THR A 1 72 ? 6.049 1.677 3.200 1.00 97.56 72 THR A O 1
ATOM 545 N N . PHE A 1 73 ? 5.274 2.340 1.182 1.00 97.50 73 PHE A N 1
ATOM 546 C CA . PHE A 1 73 ? 5.866 1.290 0.370 1.00 97.50 73 PHE A CA 1
ATOM 547 C C . PHE A 1 73 ? 7.060 1.836 -0.400 1.00 97.50 73 PHE A C 1
ATOM 549 O O . PHE A 1 73 ? 6.971 2.924 -0.972 1.00 97.50 73 PHE A O 1
ATOM 556 N N . LYS A 1 74 ? 8.129 1.044 -0.463 1.00 97.69 74 LYS A N 1
ATOM 557 C CA . LYS A 1 74 ? 9.067 1.081 -1.578 1.00 97.69 74 LYS A CA 1
ATOM 558 C C . LYS A 1 74 ? 8.403 0.379 -2.755 1.00 97.69 74 LYS A C 1
ATOM 560 O O . LYS A 1 74 ? 7.969 -0.768 -2.621 1.00 97.69 74 LYS A O 1
ATOM 565 N N . VAL A 1 75 ? 8.290 1.084 -3.867 1.00 97.38 75 VAL A N 1
ATOM 566 C CA . VAL A 1 75 ? 7.696 0.599 -5.105 1.00 97.38 75 VAL A CA 1
ATOM 567 C C . VAL A 1 75 ? 8.809 0.423 -6.120 1.00 97.38 75 VAL A C 1
ATOM 569 O O . VAL A 1 75 ? 9.545 1.365 -6.397 1.00 97.38 75 VAL A O 1
ATOM 572 N N . GLU A 1 76 ? 8.944 -0.786 -6.647 1.00 97.69 76 GLU A N 1
ATOM 573 C CA . GLU A 1 76 ? 9.952 -1.140 -7.645 1.00 97.69 76 GLU A CA 1
ATOM 574 C C . GLU A 1 76 ? 9.240 -1.602 -8.912 1.00 97.69 76 GLU A C 1
ATOM 576 O O . GLU A 1 76 ? 8.472 -2.567 -8.882 1.00 97.69 76 GLU A O 1
ATOM 581 N N . MET A 1 77 ? 9.471 -0.900 -10.019 1.00 96.38 77 MET A N 1
ATOM 582 C CA . MET A 1 77 ? 8.891 -1.235 -11.315 1.00 96.38 77 MET A CA 1
ATOM 583 C C . MET A 1 77 ? 9.913 -1.983 -12.160 1.00 96.38 77 MET A C 1
ATOM 585 O O . MET A 1 77 ? 11.046 -1.535 -12.322 1.00 96.38 77 MET A O 1
ATOM 589 N N . TYR A 1 78 ? 9.484 -3.094 -12.740 1.00 96.06 78 TYR A N 1
ATOM 590 C CA . TYR A 1 78 ? 10.278 -3.948 -13.603 1.00 96.06 78 TYR A CA 1
ATOM 591 C C . TYR A 1 78 ? 9.669 -3.988 -14.999 1.00 96.06 78 TYR A C 1
ATOM 593 O O . TYR A 1 78 ? 8.473 -4.248 -15.143 1.00 96.06 78 TYR A O 1
ATOM 601 N N . LEU A 1 79 ? 10.511 -3.770 -16.005 1.00 95.44 79 LEU A N 1
ATOM 602 C CA . LEU A 1 79 ? 10.198 -3.918 -17.422 1.00 95.44 79 LEU A CA 1
ATOM 603 C C . LEU A 1 79 ? 11.143 -4.968 -18.008 1.00 95.44 79 LEU A C 1
ATOM 605 O O . LEU A 1 79 ? 12.354 -4.887 -17.821 1.00 95.44 79 LEU A O 1
ATOM 609 N N . ASP A 1 80 ? 10.583 -5.997 -18.638 1.00 94.38 80 ASP A N 1
ATOM 610 C CA . ASP A 1 80 ? 11.302 -7.166 -19.160 1.00 94.38 80 ASP A CA 1
ATOM 611 C C . ASP A 1 80 ? 12.243 -7.809 -18.124 1.00 94.38 80 ASP A C 1
ATOM 613 O O . ASP A 1 80 ? 13.353 -8.252 -18.416 1.00 94.38 80 ASP A O 1
ATOM 617 N N . GLY A 1 81 ? 11.785 -7.837 -16.867 1.00 90.00 81 GLY A N 1
ATOM 618 C CA . GLY A 1 81 ? 12.529 -8.381 -15.728 1.00 90.00 81 GLY A CA 1
ATOM 619 C C . GLY A 1 81 ? 13.656 -7.485 -15.204 1.00 90.00 81 GLY A C 1
ATOM 620 O O . GLY A 1 81 ? 14.299 -7.847 -14.220 1.00 90.00 81 GLY A O 1
ATOM 621 N N . GLN A 1 82 ? 13.886 -6.315 -15.803 1.00 95.88 82 GLN A N 1
ATOM 622 C CA . GLN A 1 82 ? 14.891 -5.352 -15.358 1.00 95.88 82 GLN A CA 1
ATOM 623 C C . GLN A 1 82 ? 14.248 -4.242 -14.533 1.00 95.88 82 GLN A C 1
ATOM 625 O O . GLN A 1 82 ? 13.189 -3.731 -14.890 1.00 95.88 82 GLN A O 1
ATOM 630 N N . LEU A 1 83 ? 14.890 -3.863 -13.424 1.00 96.75 83 LEU A N 1
ATOM 631 C CA . LEU A 1 83 ? 14.443 -2.745 -12.596 1.00 96.75 83 LEU A CA 1
ATOM 632 C C . LEU A 1 83 ? 14.524 -1.454 -13.418 1.00 96.75 83 LEU A C 1
ATOM 634 O O . LEU A 1 83 ? 15.611 -1.003 -13.768 1.00 96.75 83 LEU A O 1
ATOM 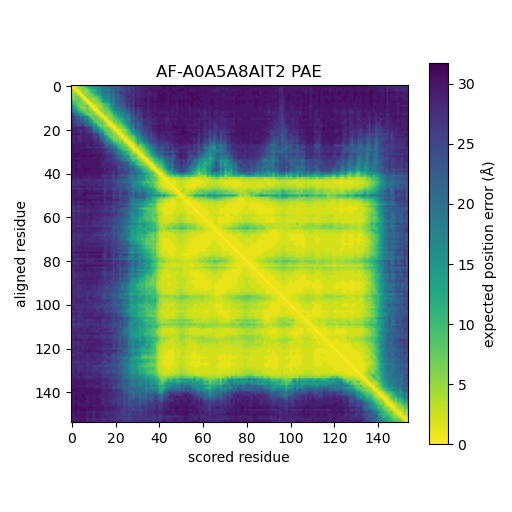638 N N . SER A 1 84 ? 13.366 -0.879 -13.717 1.00 96.44 84 SER A N 1
ATOM 639 C CA . SER A 1 84 ? 13.245 0.348 -14.496 1.00 96.44 84 SER A CA 1
ATOM 640 C C . SER A 1 84 ? 13.113 1.579 -13.609 1.00 96.44 84 SER A C 1
ATOM 642 O O . SER A 1 84 ? 13.552 2.649 -14.018 1.00 96.44 84 SER A O 1
ATOM 644 N N . ASP A 1 85 ? 12.475 1.456 -12.443 1.00 96.81 85 ASP A N 1
ATOM 645 C CA . ASP A 1 85 ? 12.261 2.586 -11.538 1.00 96.81 85 ASP A CA 1
ATOM 646 C C . ASP A 1 85 ? 12.112 2.133 -10.080 1.00 96.81 85 ASP A C 1
ATOM 648 O O . ASP A 1 85 ? 11.758 0.986 -9.787 1.00 96.81 85 ASP A O 1
ATOM 652 N N . THR A 1 86 ? 12.388 3.042 -9.150 1.00 98.00 86 THR A N 1
ATOM 653 C CA . THR A 1 86 ? 12.179 2.864 -7.715 1.00 98.00 86 THR A CA 1
ATOM 654 C C . THR A 1 86 ? 11.719 4.168 -7.085 1.00 98.00 86 THR A C 1
ATOM 656 O O . THR A 1 86 ? 12.420 5.176 -7.119 1.00 98.00 86 THR A O 1
ATOM 659 N N . TYR A 1 87 ? 10.566 4.129 -6.431 1.00 97.62 87 TYR A N 1
ATOM 660 C CA . TYR A 1 87 ? 9.988 5.291 -5.767 1.00 97.62 87 TYR A CA 1
ATOM 661 C C . TYR A 1 87 ? 9.212 4.888 -4.515 1.00 97.62 87 TYR A C 1
ATOM 663 O O . TYR A 1 87 ? 9.105 3.714 -4.165 1.00 97.62 87 TYR A O 1
ATOM 671 N N . TYR A 1 88 ? 8.689 5.883 -3.802 1.00 97.25 88 TYR A N 1
ATOM 672 C CA . TYR A 1 88 ? 7.983 5.679 -2.546 1.00 97.25 88 TYR A CA 1
ATOM 673 C C . TYR A 1 88 ? 6.554 6.181 -2.631 1.00 97.25 88 TYR A C 1
ATOM 675 O O . TYR A 1 88 ? 6.304 7.334 -2.978 1.00 97.25 88 TYR A O 1
ATOM 683 N N . GLU A 1 89 ? 5.614 5.336 -2.226 1.00 97.06 89 GLU A N 1
ATOM 684 C CA . GLU A 1 89 ? 4.208 5.705 -2.128 1.00 97.06 89 GLU A CA 1
ATOM 685 C C . GLU A 1 89 ? 3.700 5.484 -0.715 1.00 97.06 89 GLU A C 1
ATOM 687 O O . GLU A 1 89 ? 4.058 4.523 -0.041 1.00 97.06 89 GLU A O 1
ATOM 692 N N . THR A 1 90 ? 2.834 6.377 -0.246 1.00 97.81 90 THR A N 1
ATOM 693 C CA . THR A 1 90 ? 2.170 6.214 1.047 1.00 97.81 90 THR A CA 1
ATOM 694 C C . THR A 1 90 ? 0.682 6.020 0.837 1.00 97.81 90 THR A C 1
ATOM 696 O O . THR A 1 90 ? 0.058 6.814 0.144 1.00 97.81 90 THR A O 1
ATOM 699 N N . TYR A 1 91 ? 0.110 5.008 1.480 1.00 97.94 91 TYR A N 1
ATOM 700 C CA . TYR A 1 91 ? -1.309 4.680 1.432 1.00 97.94 91 TYR A CA 1
ATOM 701 C C . TYR A 1 91 ? -1.924 4.729 2.827 1.00 97.94 91 TYR A C 1
ATOM 703 O O . TYR A 1 91 ? -1.284 4.383 3.821 1.00 97.94 91 TYR A O 1
ATOM 711 N N . VAL A 1 92 ? -3.189 5.136 2.897 1.00 97.62 92 VAL A N 1
ATOM 712 C CA . VAL A 1 92 ? -3.993 5.165 4.119 1.00 97.62 92 VAL A CA 1
ATOM 713 C C . VAL A 1 92 ? -5.086 4.108 4.015 1.00 97.62 92 VAL A C 1
ATOM 715 O O . VAL A 1 92 ? -6.029 4.239 3.235 1.00 97.62 92 VAL A O 1
ATOM 718 N N . PHE A 1 93 ? -4.969 3.076 4.841 1.00 97.50 93 PHE A N 1
ATOM 719 C CA . PHE A 1 93 ? -5.921 1.981 4.977 1.00 97.50 93 PHE A CA 1
ATOM 720 C C . PHE A 1 93 ? -6.934 2.343 6.059 1.00 97.50 93 PHE A C 1
ATOM 722 O O . PHE A 1 93 ? -6.548 2.570 7.205 1.00 97.50 93 PHE A O 1
ATOM 729 N N . SER A 1 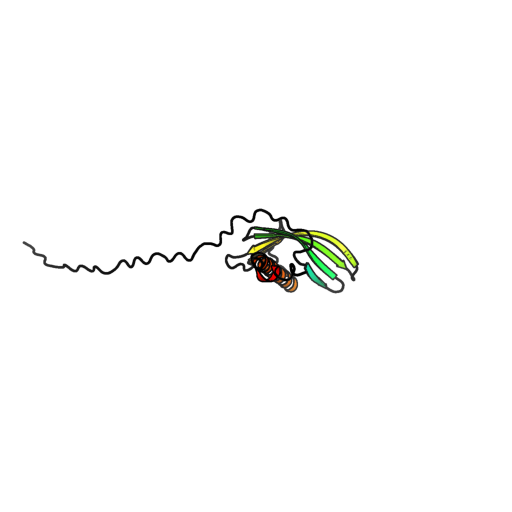94 ? -8.219 2.407 5.715 1.00 96.38 94 SER A N 1
ATOM 730 C CA . SER A 1 94 ? -9.293 2.718 6.666 1.00 96.38 94 SER A CA 1
ATOM 731 C C . SER A 1 94 ? -10.164 1.495 6.922 1.00 96.38 94 SER A C 1
ATOM 733 O O . SER A 1 94 ? -10.716 0.918 5.986 1.00 96.38 94 SER A O 1
ATOM 735 N N . TYR A 1 95 ? -10.323 1.134 8.190 1.00 95.69 95 TYR A N 1
ATOM 736 C CA . TYR A 1 95 ? -11.067 -0.040 8.639 1.00 95.69 95 TYR A CA 1
ATOM 737 C C . TYR A 1 95 ? -12.382 0.356 9.314 1.00 95.69 95 TYR A C 1
ATOM 739 O O . TYR A 1 95 ? -12.553 1.482 9.783 1.00 95.69 95 TYR A O 1
ATOM 747 N N . ASP A 1 96 ? -13.334 -0.571 9.354 1.00 93.31 96 ASP A N 1
ATOM 748 C CA . ASP A 1 96 ? -14.516 -0.444 10.201 1.00 93.31 96 ASP A CA 1
ATOM 749 C C . ASP A 1 96 ? -14.237 -0.909 11.642 1.00 93.31 96 ASP A C 1
ATOM 751 O O . ASP A 1 96 ? -13.141 -1.353 11.989 1.00 93.31 96 ASP A O 1
ATOM 755 N N . THR A 1 97 ? -15.249 -0.814 12.505 1.00 88.38 97 THR A N 1
ATOM 756 C CA . THR A 1 97 ? -15.157 -1.238 13.910 1.00 88.38 97 THR A CA 1
ATOM 757 C C . THR A 1 97 ? -14.986 -2.749 14.088 1.00 88.38 97 THR A C 1
ATOM 759 O O . THR A 1 97 ? -14.551 -3.180 15.153 1.00 88.38 97 THR A O 1
ATOM 762 N N . ALA A 1 98 ? -15.294 -3.551 13.064 1.00 88.38 98 ALA A N 1
ATOM 763 C CA . ALA A 1 98 ? -15.061 -4.993 13.040 1.00 88.38 98 ALA A CA 1
ATOM 764 C C . ALA A 1 98 ? -13.659 -5.355 12.506 1.00 88.38 98 ALA A C 1
ATOM 766 O O . ALA A 1 98 ? -13.306 -6.533 12.454 1.00 88.38 98 ALA A O 1
ATOM 767 N N . GLY A 1 99 ? -12.848 -4.360 12.126 1.00 87.69 99 GLY A N 1
ATOM 768 C CA . GLY A 1 99 ? -11.515 -4.559 11.562 1.00 87.69 99 GLY A CA 1
ATOM 769 C C . GLY A 1 99 ? -11.520 -4.980 10.092 1.00 87.69 99 GLY A C 1
ATOM 770 O O . GLY A 1 99 ? -10.509 -5.482 9.613 1.00 87.69 99 GLY A O 1
ATOM 771 N N . ARG A 1 100 ? -12.631 -4.790 9.370 1.00 92.69 100 ARG A N 1
ATOM 772 C CA . ARG A 1 100 ? -12.723 -5.056 7.928 1.00 92.69 100 ARG A CA 1
ATOM 773 C C . ARG A 1 100 ? -12.276 -3.824 7.151 1.00 92.69 100 ARG A C 1
ATOM 775 O O . ARG A 1 100 ? -12.651 -2.702 7.503 1.00 92.69 100 ARG A O 1
ATOM 782 N N . ILE A 1 101 ? -11.491 -4.020 6.093 1.00 96.94 101 ILE A N 1
ATOM 783 C CA . ILE A 1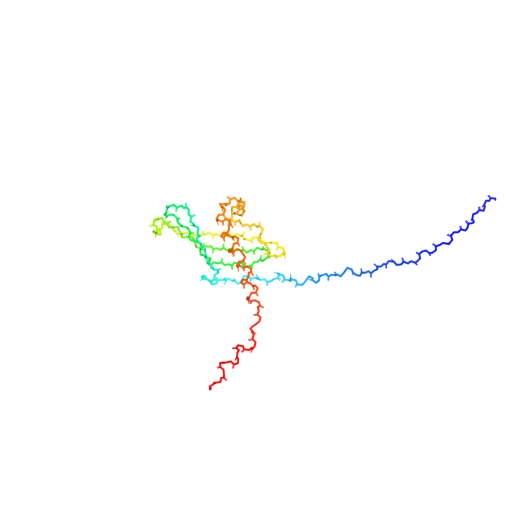 101 ? -11.033 -2.912 5.251 1.00 96.94 101 ILE A CA 1
ATOM 784 C C . ILE A 1 101 ? -12.220 -2.264 4.519 1.00 96.94 101 ILE A C 1
ATOM 786 O O . ILE A 1 101 ? -13.007 -2.943 3.857 1.00 96.94 101 ILE A O 1
ATOM 790 N N . ARG A 1 102 ? -12.358 -0.939 4.644 1.00 96.88 102 ARG A N 1
ATOM 791 C CA . ARG A 1 102 ? -13.392 -0.156 3.949 1.00 96.88 102 ARG A CA 1
ATOM 792 C C . ARG A 1 102 ? -12.861 0.512 2.690 1.00 96.88 102 ARG A C 1
ATOM 794 O O . ARG A 1 102 ? -13.522 0.452 1.659 1.00 96.88 102 ARG A O 1
ATOM 801 N N . ASN A 1 103 ? -11.714 1.180 2.800 1.00 97.25 103 ASN A N 1
ATOM 802 C CA . ASN A 1 103 ? -11.158 2.037 1.753 1.00 97.25 103 ASN A CA 1
ATOM 803 C C . ASN A 1 103 ? -9.635 2.068 1.848 1.00 97.25 103 ASN A C 1
ATOM 805 O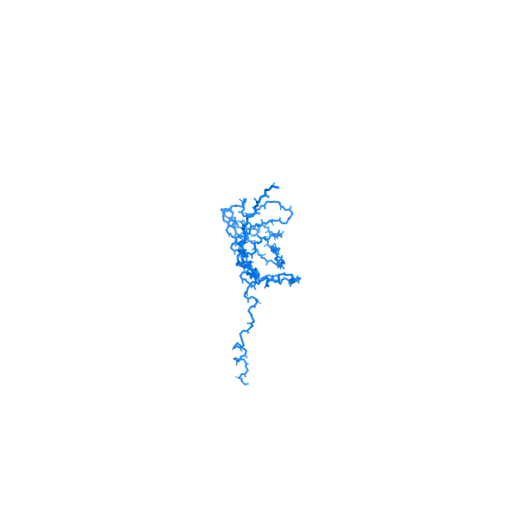 O . ASN A 1 103 ? -9.084 1.982 2.954 1.00 97.25 103 ASN A O 1
ATOM 809 N N . ILE A 1 104 ? -8.976 2.274 0.711 1.00 98.12 104 ILE A N 1
ATOM 810 C CA . ILE A 1 104 ? -7.531 2.487 0.642 1.00 98.12 104 ILE A CA 1
ATOM 811 C C . ILE A 1 104 ? -7.266 3.667 -0.286 1.00 98.12 104 ILE A C 1
ATOM 813 O O . ILE A 1 104 ? -7.602 3.610 -1.464 1.00 98.12 104 ILE A O 1
ATOM 817 N N . TYR A 1 105 ? -6.638 4.717 0.242 1.00 97.88 105 TYR A N 1
ATOM 818 C CA . TYR A 1 105 ? -6.318 5.922 -0.526 1.00 97.88 105 TYR A CA 1
ATOM 819 C C . TYR A 1 105 ? -4.808 6.137 -0.602 1.00 97.88 105 TYR A C 1
ATOM 821 O O . TYR A 1 105 ? -4.151 6.097 0.445 1.00 97.88 105 TYR A O 1
ATOM 829 N N . PRO A 1 106 ? -4.242 6.429 -1.783 1.00 96.94 106 PRO A N 1
ATOM 830 C CA . PRO A 1 106 ? -2.913 7.013 -1.867 1.00 96.94 106 PRO A CA 1
ATOM 831 C C . PRO A 1 106 ? -2.912 8.382 -1.172 1.00 96.94 106 PRO A C 1
ATOM 833 O O . PRO A 1 106 ? -3.866 9.156 -1.269 1.00 96.94 106 PRO A O 1
ATOM 836 N N . LYS A 1 107 ? -1.839 8.708 -0.454 1.00 94.50 107 LYS A N 1
ATOM 837 C CA . LYS A 1 107 ? -1.720 9.965 0.287 1.00 94.50 107 LYS A CA 1
ATOM 838 C C . LYS A 1 107 ? -1.817 11.148 -0.679 1.00 94.50 107 LYS A C 1
ATOM 840 O O . LYS A 1 107 ? -1.072 11.225 -1.648 1.00 94.50 107 LYS A O 1
ATOM 845 N N . GLY A 1 108 ? -2.725 12.077 -0.384 1.00 92.31 108 GLY A N 1
ATOM 846 C CA . GLY A 1 108 ? -2.971 13.257 -1.218 1.00 92.31 108 GLY A CA 1
ATOM 847 C C . GLY A 1 108 ? -3.860 13.004 -2.441 1.00 92.31 108 GLY A C 1
ATOM 848 O O . GLY A 1 108 ? -4.135 13.950 -3.169 1.00 92.31 108 GLY A O 1
ATOM 849 N N . LYS A 1 109 ? -4.341 11.771 -2.654 1.00 93.88 109 LYS A N 1
ATOM 850 C CA . LYS A 1 109 ? -5.289 11.423 -3.721 1.00 93.88 109 LYS A CA 1
ATOM 851 C C . LYS A 1 109 ? -6.651 11.048 -3.128 1.00 93.88 109 LYS A C 1
ATOM 853 O O . LYS A 1 109 ? -6.737 10.553 -2.005 1.00 93.88 109 LYS A O 1
ATOM 858 N N . SER A 1 110 ? -7.720 11.292 -3.882 1.00 92.12 110 SER A N 1
ATOM 859 C CA . SER A 1 110 ? -9.107 10.986 -3.491 1.00 92.12 110 SER A CA 1
ATOM 860 C C . SER A 1 110 ? -9.625 9.660 -4.059 1.00 92.12 110 SER A C 1
ATOM 862 O O . SER A 1 110 ? -10.737 9.246 -3.738 1.00 92.12 110 SER A O 1
ATOM 864 N N . GLU A 1 111 ? -8.836 8.988 -4.896 1.00 94.31 111 GLU A N 1
ATOM 865 C CA . GLU A 1 111 ? -9.226 7.745 -5.555 1.00 94.31 111 GLU A CA 1
ATOM 866 C C . GLU A 1 111 ? -9.057 6.543 -4.622 1.00 94.31 111 GLU A C 1
ATOM 868 O O . GLU A 1 111 ? -7.967 6.274 -4.115 1.00 94.31 111 GLU A O 1
ATOM 873 N N . ASP A 1 112 ? -10.153 5.815 -4.400 1.00 97.12 112 ASP A N 1
ATOM 874 C CA . ASP A 1 112 ? -10.157 4.596 -3.592 1.00 97.12 112 ASP A CA 1
ATOM 875 C C . ASP A 1 112 ? -9.659 3.422 -4.437 1.00 97.12 112 ASP A C 1
ATOM 877 O O . ASP A 1 112 ? -10.336 2.988 -5.377 1.00 97.12 112 ASP A O 1
ATOM 881 N N . VAL A 1 113 ? -8.501 2.868 -4.076 1.00 96.75 113 VAL A N 1
ATOM 882 C CA . VAL A 1 113 ? -7.896 1.713 -4.757 1.00 96.75 113 VAL A CA 1
ATOM 883 C C . VAL A 1 113 ? -8.872 0.542 -4.801 1.00 96.75 113 VAL A C 1
ATOM 885 O O . VAL A 1 113 ? -8.933 -0.166 -5.802 1.00 96.75 113 VAL A O 1
ATOM 888 N N . LEU A 1 114 ? -9.685 0.364 -3.754 1.00 96.75 114 LEU A N 1
ATOM 889 C CA . LEU A 1 114 ? -10.634 -0.744 -3.651 1.00 96.75 114 LEU A CA 1
ATOM 890 C C . LEU A 1 114 ? -11.866 -0.607 -4.549 1.00 96.75 114 LEU A C 1
ATOM 892 O O . LEU A 1 114 ? -12.652 -1.552 -4.620 1.00 96.75 114 LEU A O 1
ATOM 896 N N . LYS A 1 115 ? -12.054 0.550 -5.191 1.00 95.44 115 LYS A N 1
ATOM 897 C CA . LYS A 1 115 ? -13.164 0.815 -6.115 1.00 95.44 115 LYS A CA 1
ATOM 898 C C . LYS A 1 115 ? -12.683 1.024 -7.544 1.00 95.44 115 LYS A C 1
ATOM 900 O O . LYS A 1 115 ? -13.318 0.529 -8.466 1.00 95.44 115 LYS A O 1
ATOM 905 N N . ASN A 1 116 ? -11.573 1.741 -7.704 1.00 94.44 116 ASN A N 1
ATOM 906 C CA . ASN A 1 116 ? -11.098 2.208 -9.004 1.00 94.44 116 ASN A CA 1
ATOM 907 C C . ASN A 1 116 ? -9.921 1.383 -9.546 1.00 94.44 116 ASN A C 1
ATOM 909 O O . ASN A 1 116 ? -9.617 1.468 -10.731 1.00 94.44 116 ASN A O 1
ATOM 913 N N . GLY A 1 117 ? -9.245 0.592 -8.704 1.00 89.69 117 GLY A N 1
ATOM 914 C CA . GLY A 1 117 ? -8.139 -0.258 -9.145 1.00 89.69 117 GLY A CA 1
ATOM 915 C C . GLY A 1 117 ? -8.609 -1.424 -10.017 1.00 89.69 117 GLY A C 1
ATOM 916 O O . GLY A 1 117 ? -9.765 -1.839 -9.946 1.00 89.69 117 GLY A O 1
ATOM 917 N N . LEU A 1 118 ? -7.701 -2.013 -10.795 1.00 92.00 118 LEU A N 1
ATOM 918 C CA . LEU A 1 118 ? -7.977 -3.269 -11.497 1.00 92.00 118 LEU A CA 1
ATOM 919 C C . LEU A 1 11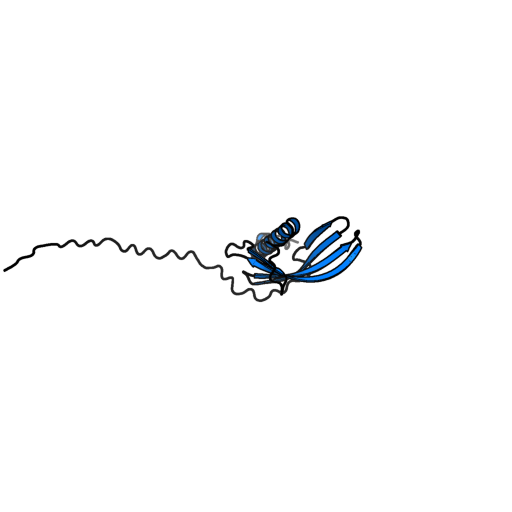8 ? -8.269 -4.399 -10.491 1.00 92.00 118 LEU A C 1
ATOM 921 O O . LEU A 1 118 ? -7.732 -4.366 -9.380 1.00 92.00 118 LEU A O 1
ATOM 925 N N . PRO A 1 119 ? -9.051 -5.436 -10.851 1.00 93.56 119 PRO A N 1
ATOM 926 C CA . PRO A 1 119 ? -9.415 -6.509 -9.921 1.00 93.56 119 PRO A CA 1
ATOM 927 C C . PRO A 1 119 ? -8.220 -7.166 -9.212 1.00 93.56 119 PRO A C 1
ATOM 929 O O . PRO A 1 119 ? -8.278 -7.418 -8.009 1.00 93.56 119 PRO A O 1
ATOM 932 N N . ALA A 1 120 ? -7.109 -7.382 -9.926 1.00 91.25 120 ALA A N 1
ATOM 933 C CA . ALA A 1 120 ? -5.880 -7.923 -9.344 1.00 91.25 120 ALA A CA 1
ATOM 934 C C . ALA A 1 120 ? -5.266 -6.972 -8.301 1.00 91.25 120 ALA A C 1
ATOM 936 O O . ALA A 1 120 ? -4.930 -7.400 -7.199 1.00 91.25 120 ALA A O 1
ATOM 937 N N . THR A 1 121 ? -5.196 -5.673 -8.609 1.00 93.38 121 THR A N 1
ATOM 938 C CA . THR A 1 121 ? -4.745 -4.630 -7.677 1.00 93.38 121 THR A CA 1
ATOM 939 C C . THR A 1 121 ? -5.629 -4.595 -6.436 1.00 93.38 121 THR A C 1
ATOM 941 O O . THR A 1 121 ? -5.125 -4.673 -5.318 1.00 93.38 121 THR A O 1
ATOM 944 N N . GLN A 1 122 ? -6.953 -4.548 -6.615 1.00 96.31 122 GLN A N 1
ATOM 945 C CA . GLN A 1 122 ? -7.903 -4.554 -5.502 1.00 96.31 122 GLN A CA 1
ATOM 946 C C . GLN A 1 122 ? -7.688 -5.766 -4.593 1.00 96.31 122 GLN A C 1
ATOM 948 O O . GLN A 1 122 ? -7.662 -5.617 -3.372 1.00 96.31 122 GLN A O 1
ATOM 953 N N . LYS A 1 123 ? -7.512 -6.956 -5.182 1.00 96.19 123 LYS A N 1
ATOM 954 C CA . LYS A 1 123 ? -7.279 -8.193 -4.438 1.00 96.19 123 LYS A CA 1
ATOM 955 C C . LYS A 1 123 ? -5.987 -8.127 -3.624 1.00 96.19 123 LYS A C 1
ATOM 957 O O . LYS A 1 123 ? -6.050 -8.310 -2.414 1.00 96.19 123 LYS A O 1
ATOM 962 N N . SER A 1 124 ? -4.849 -7.806 -4.239 1.00 96.62 124 SER A N 1
ATOM 963 C CA . SER A 1 124 ? -3.561 -7.759 -3.529 1.00 96.62 124 SER A CA 1
ATOM 964 C C . SER A 1 124 ? -3.560 -6.743 -2.384 1.00 96.62 124 SER A C 1
ATOM 966 O O . SER A 1 124 ? -3.078 -7.039 -1.292 1.00 96.62 124 SER A O 1
ATOM 968 N N . PHE A 1 125 ? -4.164 -5.568 -2.586 1.00 97.06 125 PHE A N 1
ATOM 969 C CA . PHE A 1 125 ? -4.288 -4.567 -1.525 1.00 97.06 125 PHE A CA 1
ATOM 970 C C . PHE A 1 125 ? -5.227 -5.012 -0.388 1.00 97.06 125 PHE A C 1
ATOM 972 O O . PHE A 1 125 ? -4.953 -4.694 0.771 1.00 97.06 125 PHE A O 1
ATOM 979 N N . ARG A 1 126 ? -6.309 -5.753 -0.678 1.00 96.81 126 ARG A N 1
ATOM 980 C CA . ARG A 1 126 ? -7.169 -6.361 0.360 1.00 96.81 126 ARG A CA 1
ATOM 981 C C . ARG A 1 126 ? -6.429 -7.439 1.141 1.00 96.81 126 ARG A C 1
ATOM 983 O O . ARG A 1 126 ? -6.455 -7.401 2.367 1.00 96.81 126 ARG A O 1
ATOM 990 N N . ASP A 1 127 ? -5.741 -8.340 0.447 1.00 95.69 127 ASP A N 1
ATOM 991 C CA . ASP A 1 127 ? -4.984 -9.426 1.073 1.00 95.69 127 ASP A CA 1
ATOM 992 C C . ASP A 1 127 ? -3.914 -8.855 2.019 1.00 95.69 127 ASP A C 1
ATOM 994 O O . ASP A 1 127 ? -3.828 -9.246 3.186 1.00 95.69 127 ASP A O 1
ATOM 998 N N . PHE A 1 128 ? -3.178 -7.835 1.567 1.00 95.81 128 PHE A N 1
ATOM 999 C CA . PHE A 1 128 ? -2.217 -7.120 2.404 1.00 95.81 128 PHE A CA 1
ATOM 1000 C C . PHE A 1 128 ? -2.883 -6.431 3.611 1.00 95.81 128 PHE A C 1
ATOM 1002 O O . PHE A 1 128 ? -2.373 -6.503 4.731 1.00 95.81 128 PHE A O 1
ATOM 1009 N N . ALA A 1 129 ? -4.041 -5.786 3.421 1.00 95.06 129 ALA A N 1
ATOM 1010 C CA . ALA A 1 129 ? -4.794 -5.156 4.509 1.00 95.06 129 ALA A CA 1
ATOM 1011 C C . ALA A 1 129 ? -5.222 -6.169 5.588 1.00 95.06 129 ALA A C 1
ATOM 1013 O O . ALA A 1 129 ? -5.100 -5.901 6.787 1.00 95.06 129 ALA A O 1
ATOM 1014 N N . ASP A 1 130 ? -5.668 -7.354 5.177 1.00 92.94 130 ASP A N 1
ATOM 1015 C CA . ASP A 1 130 ? -6.048 -8.422 6.099 1.00 92.94 130 ASP A CA 1
ATOM 1016 C C . ASP A 1 130 ? -4.839 -8.930 6.899 1.00 92.94 130 ASP A C 1
ATOM 1018 O O . ASP A 1 130 ? -4.937 -9.176 8.108 1.00 92.94 130 ASP A O 1
ATOM 1022 N N . GLU A 1 131 ? -3.670 -9.048 6.264 1.00 90.62 131 GLU A N 1
ATOM 1023 C CA . GLU A 1 131 ? -2.424 -9.405 6.947 1.00 90.62 131 GLU A CA 1
ATOM 1024 C C . GLU A 1 131 ? -1.976 -8.353 7.969 1.00 90.62 131 GLU A C 1
ATOM 1026 O O . GLU A 1 131 ? -1.532 -8.715 9.068 1.00 90.62 131 GLU A O 1
ATOM 1031 N N . LEU A 1 132 ? -2.131 -7.060 7.657 1.00 89.25 132 LEU A N 1
ATOM 1032 C CA . LEU A 1 132 ? -1.766 -5.968 8.566 1.00 89.25 132 LEU A CA 1
ATOM 1033 C C . LEU A 1 132 ? -2.476 -6.076 9.921 1.00 89.25 132 LEU A C 1
ATOM 1035 O O . LEU A 1 132 ? -1.853 -5.805 10.956 1.00 89.25 132 LEU A O 1
ATOM 1039 N N . VAL A 1 133 ? -3.752 -6.475 9.919 1.00 86.62 133 VAL A N 1
ATOM 1040 C CA . VAL A 1 133 ? -4.581 -6.599 11.130 1.00 86.62 133 VAL A CA 1
ATOM 1041 C C . VAL A 1 133 ? -4.386 -7.958 11.816 1.00 86.62 133 VAL A C 1
ATOM 1043 O O . VAL A 1 133 ? -4.416 -8.038 13.046 1.00 86.62 133 VAL A O 1
ATOM 1046 N N . LYS A 1 134 ? -4.115 -9.038 11.067 1.00 82.50 134 LYS A N 1
ATOM 1047 C CA . LYS A 1 134 ? -3.756 -10.350 11.648 1.00 82.50 134 LYS A CA 1
ATOM 1048 C C . LYS A 1 134 ? -2.453 -10.285 12.452 1.00 82.50 134 LYS A C 1
ATOM 1050 O O . LYS A 1 134 ? -2.404 -10.792 13.575 1.00 82.50 134 LYS A O 1
ATOM 1055 N N . LYS A 1 135 ? -1.414 -9.631 11.916 1.00 69.19 135 LYS A N 1
ATOM 1056 C CA . LYS A 1 135 ? -0.116 -9.473 12.605 1.00 69.19 135 LYS A CA 1
ATOM 1057 C C . LYS A 1 135 ? -0.251 -8.704 13.924 1.00 69.19 135 LYS A C 1
ATOM 1059 O O . LYS A 1 135 ? 0.399 -9.056 14.905 1.00 69.19 135 LYS A O 1
ATOM 1064 N N . ASP A 1 136 ? -1.135 -7.711 13.975 1.00 66.69 136 ASP A N 1
ATOM 1065 C CA . ASP A 1 136 ? -1.416 -6.951 15.196 1.00 66.69 136 ASP A CA 1
ATOM 1066 C C . ASP A 1 136 ? -2.042 -7.833 16.298 1.00 66.69 136 ASP A C 1
ATOM 1068 O O . ASP A 1 136 ? -1.556 -7.823 17.429 1.00 66.69 136 ASP A O 1
ATOM 1072 N N . LYS A 1 137 ? -3.007 -8.707 15.971 1.00 59.62 137 LYS A N 1
ATOM 1073 C CA . LYS A 1 137 ? -3.580 -9.666 16.941 1.00 59.62 137 LYS A CA 1
ATOM 1074 C C . LYS A 1 137 ? -2.540 -10.633 17.514 1.00 59.62 137 LYS A C 1
ATOM 1076 O O . LYS A 1 137 ? -2.550 -10.893 18.714 1.00 59.62 137 LYS A O 1
ATOM 1081 N N . ASN A 1 138 ? -1.627 -11.131 16.682 1.00 57.50 138 ASN A N 1
ATOM 1082 C CA . ASN A 1 138 ? -0.595 -12.073 17.124 1.00 57.50 138 ASN A CA 1
ATOM 1083 C C . ASN A 1 138 ? 0.494 -11.400 17.973 1.00 57.50 138 ASN A C 1
ATOM 1085 O O . ASN A 1 138 ? 0.974 -12.008 18.924 1.00 57.50 138 ASN A O 1
ATOM 1089 N N . SER A 1 139 ? 0.820 -10.129 17.709 1.00 54.31 139 SER A N 1
ATOM 1090 C CA . SER A 1 139 ? 1.750 -9.351 18.546 1.00 54.31 139 SER A CA 1
ATOM 1091 C C . SER A 1 139 ? 1.212 -9.007 19.944 1.00 54.31 139 SER A C 1
ATOM 1093 O O . SER A 1 139 ? 1.974 -8.573 20.802 1.00 54.31 139 SER A O 1
ATOM 1095 N N . ARG A 1 140 ? -0.092 -9.220 20.185 1.00 50.91 140 ARG A N 1
ATOM 1096 C CA . ARG A 1 140 ? -0.761 -9.028 21.483 1.00 50.91 140 ARG A CA 1
ATOM 1097 C C . ARG A 1 140 ? -0.882 -10.311 22.305 1.00 50.91 140 ARG A C 1
ATOM 1099 O O . ARG A 1 140 ? -1.404 -10.254 23.416 1.00 50.91 140 ARG A O 1
ATOM 1106 N N . LYS A 1 141 ? -0.448 -11.468 21.790 1.00 36.94 141 LYS A N 1
ATOM 1107 C CA . LYS A 1 141 ? -0.443 -12.701 22.583 1.00 36.94 141 LYS A CA 1
ATOM 1108 C C . LYS A 1 141 ? 0.717 -12.603 23.587 1.00 36.94 141 LYS A C 1
ATOM 1110 O O . LYS A 1 141 ? 1.857 -12.474 23.137 1.00 36.94 141 LYS A O 1
ATOM 1115 N N . PRO A 1 142 ? 0.476 -12.625 24.914 1.00 44.84 142 PRO A N 1
ATOM 1116 C CA . PRO A 1 142 ? 1.575 -12.705 25.868 1.00 44.84 142 PRO A CA 1
ATOM 1117 C C . PRO A 1 142 ? 2.379 -13.981 25.576 1.00 44.84 142 PRO A C 1
ATOM 1119 O O . PRO A 1 142 ? 1.778 -14.984 25.166 1.00 44.84 142 PRO A O 1
ATOM 1122 N N . PRO A 1 143 ? 3.717 -13.957 25.725 1.00 41.47 143 PRO A N 1
ATOM 1123 C CA . PRO A 1 143 ? 4.531 -15.144 25.511 1.00 41.47 143 PRO A CA 1
ATOM 1124 C C . PRO A 1 143 ? 3.977 -16.288 26.361 1.00 41.47 143 PRO A C 1
ATOM 1126 O O . PRO A 1 143 ? 3.701 -16.119 27.550 1.00 41.47 143 PRO A O 1
ATOM 1129 N N . ASN A 1 144 ? 3.768 -17.443 25.730 1.00 43.16 144 ASN A N 1
ATOM 1130 C CA . ASN A 1 144 ? 3.387 -18.651 26.440 1.00 43.16 144 ASN A CA 1
ATOM 1131 C C . ASN A 1 144 ? 4.530 -18.992 27.402 1.00 43.16 144 ASN A C 1
ATOM 1133 O O . ASN A 1 144 ? 5.661 -19.213 26.972 1.00 43.16 144 ASN A O 1
ATOM 1137 N N . GLN A 1 145 ? 4.242 -19.026 28.703 1.00 52.38 145 GLN A N 1
ATOM 1138 C CA . GLN A 1 145 ? 5.237 -19.267 29.750 1.00 52.38 145 GLN A CA 1
ATOM 1139 C C . GLN A 1 145 ? 5.918 -20.648 29.639 1.00 52.38 145 GLN A C 1
ATOM 1141 O O . GLN A 1 145 ? 6.924 -20.900 30.301 1.00 52.38 145 GLN A O 1
ATOM 1146 N N . ASN A 1 146 ? 5.438 -21.512 28.742 1.00 52.03 146 ASN A N 1
ATOM 1147 C CA . ASN A 1 146 ? 6.041 -22.806 28.446 1.00 52.03 146 ASN A CA 1
ATOM 1148 C C . ASN A 1 146 ? 7.242 -22.736 27.479 1.00 52.03 146 ASN A C 1
ATOM 1150 O O . ASN A 1 146 ? 8.049 -23.661 27.479 1.00 52.03 146 ASN A O 1
ATOM 1154 N N . ASP A 1 147 ? 7.435 -21.640 26.735 1.00 53.38 147 ASP A N 1
ATOM 1155 C CA . ASP A 1 147 ? 8.577 -21.500 25.809 1.00 53.38 147 ASP A CA 1
ATOM 1156 C C . ASP A 1 147 ? 9.868 -21.023 26.503 1.00 53.38 147 ASP A C 1
ATOM 1158 O O . ASP A 1 147 ? 10.959 -21.116 25.938 1.00 53.38 147 ASP A O 1
ATOM 1162 N N . LEU A 1 148 ? 9.782 -20.553 27.756 1.00 49.84 148 LEU A N 1
ATOM 1163 C CA . LEU A 1 148 ? 10.950 -20.101 28.525 1.00 49.84 148 LEU A CA 1
ATOM 1164 C C . LEU A 1 148 ? 11.599 -21.211 29.370 1.00 49.84 148 LEU A C 1
ATOM 1166 O O . LEU A 1 148 ? 12.673 -20.999 29.927 1.00 49.84 148 LEU A O 1
ATOM 1170 N N . LYS A 1 149 ? 10.996 -22.407 29.456 1.00 41.44 149 LYS A N 1
ATOM 1171 C CA . LYS A 1 149 ? 11.526 -23.504 30.287 1.00 41.44 149 LYS A CA 1
ATOM 1172 C C . LYS A 1 149 ? 12.468 -24.471 29.559 1.00 41.44 149 LYS A C 1
ATOM 1174 O O . LYS A 1 149 ? 13.107 -25.279 30.218 1.00 41.44 149 LYS A O 1
ATOM 1179 N N . SER A 1 150 ? 12.613 -24.366 28.234 1.00 47.41 150 SER A N 1
ATOM 1180 C CA . SER A 1 150 ? 13.510 -25.239 27.453 1.00 47.41 150 SER A CA 1
ATOM 1181 C C . SER A 1 150 ? 14.938 -24.697 27.283 1.00 47.41 150 SER A C 1
ATOM 1183 O O . SER A 1 150 ? 15.768 -25.384 26.695 1.00 47.41 150 SER A O 1
ATOM 1185 N N . LYS A 1 151 ? 15.250 -23.480 27.755 1.00 52.25 151 LYS A N 1
ATOM 1186 C CA . LYS A 1 151 ? 16.585 -22.869 27.572 1.00 52.25 151 LYS A CA 1
ATOM 1187 C C . LYS A 1 151 ? 17.459 -22.816 28.828 1.00 52.25 151 LYS A C 1
ATOM 1189 O O . LYS A 1 151 ? 18.616 -22.437 28.711 1.00 52.25 151 LYS A O 1
ATOM 1194 N N . ASN A 1 152 ? 16.954 -23.249 29.985 1.00 48.28 152 ASN A N 1
ATOM 1195 C CA . ASN A 1 152 ? 17.689 -23.187 31.257 1.00 48.28 152 ASN A CA 1
ATOM 1196 C C . ASN A 1 152 ? 17.885 -24.575 31.889 1.00 48.28 152 ASN A C 1
ATOM 1198 O O . ASN A 1 152 ? 17.662 -24.750 33.083 1.00 48.28 152 ASN A O 1
ATOM 1202 N N . SER A 1 153 ? 18.267 -25.571 31.090 1.00 47.94 153 SER A N 1
ATOM 1203 C CA . SER A 1 153 ? 18.753 -26.849 31.616 1.00 47.94 153 SER A CA 1
ATOM 1204 C C . SER A 1 153 ? 19.978 -27.298 30.831 1.00 47.94 153 SER A C 1
ATOM 1206 O O . SER A 1 153 ? 19.874 -28.154 29.957 1.00 47.94 153 SER A O 1
ATOM 1208 N N . PHE A 1 154 ? 21.113 -26.683 31.148 1.00 44.81 154 PHE A N 1
ATOM 1209 C CA . PHE A 1 154 ? 22.449 -27.264 31.055 1.00 44.81 154 PHE A CA 1
ATOM 1210 C C . PHE A 1 154 ? 23.252 -26.770 32.255 1.00 44.81 154 PHE A C 1
ATOM 1212 O O . PHE A 1 154 ? 23.087 -25.575 32.597 1.00 44.81 154 PHE A O 1
#

Solvent-accessible surface area (backbone atoms only — not comparable to full-atom values): 9627 Å² total; per-residue (Å²): 143,88,88,83,83,88,82,90,74,87,82,85,78,74,88,77,80,66,72,79,79,73,75,79,85,77,77,81,69,86,79,53,81,70,65,79,45,70,68,73,76,74,54,69,54,75,45,77,76,56,96,47,30,35,38,37,39,37,34,35,37,47,44,61,47,74,56,37,34,39,36,34,25,45,34,39,34,24,52,74,80,37,84,72,47,75,50,76,50,44,35,41,39,34,37,46,97,87,69,47,82,73,46,35,26,47,70,97,50,90,61,38,39,73,76,73,43,55,71,67,56,30,47,55,56,49,54,52,52,55,48,59,54,51,55,52,60,60,72,66,55,74,80,63,80,74,73,69,67,78,77,78,81,128

Radius of gyration: 27.59 Å; Cα contacts (8 Å, |Δi|>4): 217; chains: 1; bounding box: 99×45×62 Å

pLDDT: mean 75.03, std 24.04, range [28.95, 98.12]

Nearest PDB structures (foldseek):
  3ebt-assembly1_A-2  TM=8.197E-01  e=5.037E-01  Burkholderia pseudomallei K96243
  6wf4-assembly1_A  TM=7.032E-01  e=5.328E-01  Streptomyces sp. RM-5-8
  5aig-assembly2_B  TM=6.699E-01  e=2.714E+00  unidentified

Mean predicted aligned error: 15.31 Å